Protein AF-A0AB37HJ10-F1 (afdb_monomer_lite)

Organism: NCBI:txid46224

Foldseek 3Di:
DQLVVLVVVLVVCVVPVLVVLVVVCVVPVDPVSVVVNVVVVVVSVVSNLVSQLVVLCVLLVVLVVCVVPVDPPDDPVVSVLSNVLSVLSNVLSVVCVVPVVSCVVSVVVSVVSVVVVVVVVVVVVVVVVVD

Structure (mmCIF, N/CA/C/O backbone):
data_AF-A0AB37HJ10-F1
#
_entry.id   AF-A0AB37HJ10-F1
#
loop_
_atom_site.group_PDB
_atom_site.id
_atom_site.type_symbol
_atom_site.label_atom_id
_atom_site.label_alt_id
_atom_site.label_comp_id
_atom_site.label_asym_id
_atom_site.label_entity_id
_atom_site.label_seq_id
_atom_site.pdbx_PDB_ins_code
_atom_site.Cartn_x
_atom_site.Cartn_y
_atom_site.Cartn_z
_atom_site.occupancy
_atom_site.B_iso_or_equiv
_atom_site.auth_seq_id
_atom_site.auth_comp_id
_atom_site.auth_asym_id
_atom_site.auth_atom_id
_atom_site.pdbx_PDB_model_num
ATOM 1 N N . MET A 1 1 ? 9.154 -8.053 3.386 1.00 60.06 1 MET A N 1
ATOM 2 C CA . MET A 1 1 ? 8.584 -8.929 4.434 1.00 60.06 1 MET A CA 1
ATOM 3 C C . MET A 1 1 ? 7.708 -8.151 5.409 1.00 60.06 1 MET A C 1
ATOM 5 O O . MET A 1 1 ? 6.547 -8.506 5.511 1.00 60.06 1 MET A O 1
ATOM 9 N N . VAL A 1 2 ? 8.186 -7.049 6.005 1.00 79.06 2 VAL A N 1
ATOM 10 C CA . VAL A 1 2 ? 7.418 -6.225 6.971 1.00 79.06 2 VAL A CA 1
ATOM 11 C C . VAL A 1 2 ? 6.006 -5.845 6.491 1.00 79.06 2 VAL A C 1
ATOM 13 O O . VAL A 1 2 ? 5.043 -6.116 7.195 1.00 79.06 2 VAL A O 1
ATOM 16 N N . SER A 1 3 ? 5.860 -5.299 5.276 1.00 83.56 3 SER A N 1
ATOM 17 C CA . SER A 1 3 ? 4.545 -4.915 4.721 1.00 83.56 3 SER A CA 1
ATOM 18 C C . SER A 1 3 ? 3.550 -6.088 4.655 1.00 83.56 3 SER A C 1
ATOM 20 O O . SER A 1 3 ? 2.414 -5.960 5.096 1.00 83.56 3 SER A O 1
ATOM 22 N N . ILE A 1 4 ? 3.992 -7.259 4.183 1.00 84.31 4 ILE A N 1
ATOM 23 C CA . ILE A 1 4 ? 3.150 -8.464 4.077 1.00 84.31 4 ILE A CA 1
ATOM 24 C C . ILE A 1 4 ? 2.743 -8.966 5.464 1.00 84.31 4 ILE A C 1
ATOM 26 O O . ILE A 1 4 ? 1.584 -9.305 5.674 1.00 84.31 4 ILE A O 1
ATOM 30 N N . SER A 1 5 ? 3.671 -8.981 6.424 1.00 86.12 5 SER A N 1
ATOM 31 C CA . SER A 1 5 ? 3.367 -9.374 7.802 1.00 86.12 5 SER A CA 1
ATOM 32 C C . SER A 1 5 ? 2.308 -8.467 8.434 1.00 86.12 5 SER A C 1
ATOM 34 O O . SER A 1 5 ? 1.408 -8.970 9.098 1.00 86.12 5 SER A O 1
ATOM 36 N N . ILE A 1 6 ? 2.367 -7.154 8.182 1.00 87.31 6 ILE A N 1
ATOM 37 C CA . ILE A 1 6 ? 1.351 -6.208 8.665 1.00 87.31 6 ILE A CA 1
ATOM 38 C C . ILE A 1 6 ? -0.006 -6.488 8.007 1.00 87.31 6 ILE A C 1
ATOM 40 O O . ILE A 1 6 ? -1.011 -6.547 8.705 1.00 87.31 6 ILE A O 1
ATOM 44 N N . TRP A 1 7 ? -0.043 -6.740 6.696 1.00 89.19 7 TRP A N 1
ATOM 45 C CA . TRP A 1 7 ? -1.284 -7.104 6.003 1.00 89.19 7 TRP A CA 1
ATOM 46 C C . TRP A 1 7 ? -1.915 -8.396 6.526 1.00 89.19 7 TRP A C 1
ATOM 48 O O . TRP A 1 7 ? -3.129 -8.452 6.682 1.00 89.19 7 TRP A O 1
ATOM 58 N N . ILE A 1 8 ? -1.111 -9.413 6.849 1.00 88.69 8 ILE A N 1
ATOM 59 C CA . ILE A 1 8 ? -1.607 -10.657 7.460 1.00 88.69 8 ILE A CA 1
ATOM 60 C C . ILE A 1 8 ? -2.248 -10.373 8.823 1.00 88.69 8 ILE A C 1
ATOM 62 O O . ILE A 1 8 ? -3.306 -10.924 9.124 1.00 88.69 8 ILE A O 1
ATOM 66 N N . ILE A 1 9 ? -1.636 -9.505 9.635 1.00 88.75 9 ILE A N 1
ATOM 67 C CA . ILE A 1 9 ? -2.180 -9.105 10.940 1.00 88.75 9 ILE A CA 1
ATOM 68 C C . ILE A 1 9 ? -3.506 -8.360 10.765 1.00 88.75 9 ILE A C 1
ATOM 70 O O . ILE A 1 9 ? -4.471 -8.696 11.445 1.00 88.75 9 ILE A O 1
ATOM 74 N N . ILE A 1 10 ? -3.569 -7.397 9.838 1.00 91.06 10 ILE A N 1
ATOM 75 C CA . ILE A 1 10 ? -4.788 -6.632 9.539 1.00 91.06 10 ILE A CA 1
ATOM 76 C C . ILE A 1 10 ? -5.907 -7.572 9.097 1.00 91.06 10 ILE A C 1
ATOM 78 O O . ILE A 1 10 ? -6.970 -7.559 9.704 1.00 91.06 10 ILE A O 1
ATOM 82 N N . LEU A 1 11 ? -5.652 -8.437 8.111 1.00 90.56 11 LEU A N 1
ATOM 83 C CA . LEU A 1 11 ? -6.647 -9.386 7.604 1.00 90.56 11 LEU A CA 1
ATOM 84 C C . LEU A 1 11 ? -7.119 -10.356 8.687 1.00 90.56 11 LEU A C 1
ATOM 86 O O . LEU A 1 11 ? -8.308 -10.641 8.785 1.00 90.56 11 LEU A O 1
ATOM 90 N N . SER A 1 12 ? -6.205 -10.848 9.525 1.00 89.94 12 SER A N 1
ATOM 91 C CA . SER A 1 12 ? -6.573 -11.727 10.638 1.00 89.94 12 SER A CA 1
ATOM 92 C C . SER A 1 12 ? -7.480 -10.996 11.627 1.00 89.94 12 SER A C 1
ATOM 94 O O . SER A 1 12 ? -8.523 -11.518 11.999 1.00 89.94 12 SER A O 1
ATOM 96 N N . ALA A 1 13 ? -7.131 -9.767 12.010 1.00 88.50 13 ALA A N 1
ATOM 97 C CA . ALA A 1 13 ? -7.928 -8.969 12.934 1.00 88.50 13 ALA A CA 1
ATOM 98 C C . ALA A 1 13 ? -9.273 -8.505 12.333 1.00 88.50 13 ALA A C 1
ATOM 100 O O . ALA A 1 13 ? -10.264 -8.473 13.063 1.00 88.50 13 ALA A O 1
ATOM 101 N N . GLU A 1 14 ? -9.351 -8.223 11.029 1.00 88.69 14 GLU A N 1
ATOM 102 C CA . GLU A 1 14 ? -10.615 -7.956 10.326 1.00 88.69 14 GLU A CA 1
ATOM 103 C C . GLU A 1 14 ? -11.521 -9.187 10.254 1.00 88.69 14 GLU A C 1
ATOM 105 O O . GLU A 1 14 ? -12.734 -9.047 10.370 1.00 88.69 14 GLU A O 1
ATOM 110 N N . LEU A 1 15 ? -10.959 -10.389 10.095 1.00 89.56 15 LEU A N 1
ATOM 111 C CA . LEU A 1 15 ? -11.738 -11.628 10.008 1.00 89.56 15 LEU A CA 1
ATOM 112 C C . LEU A 1 15 ? -12.153 -12.184 11.373 1.00 89.56 15 LEU A C 1
ATOM 114 O O . LEU A 1 15 ? -13.133 -12.922 11.445 1.00 89.56 15 LEU A O 1
ATOM 118 N N . THR A 1 16 ? -11.423 -11.865 12.446 1.00 91.00 16 THR A N 1
ATOM 119 C CA . THR A 1 16 ? -11.713 -12.405 13.782 1.00 91.00 16 THR A CA 1
ATOM 120 C C . THR A 1 16 ? -12.200 -11.342 14.759 1.00 91.00 16 THR A C 1
ATOM 122 O O . THR A 1 16 ? -13.288 -11.465 15.304 1.00 91.00 16 THR A O 1
ATOM 125 N N . ILE A 1 17 ? -11.418 -10.291 15.009 1.00 85.31 17 ILE A N 1
ATOM 126 C CA . ILE A 1 17 ? -11.651 -9.370 16.133 1.00 85.31 17 ILE A CA 1
ATOM 127 C C . ILE A 1 17 ? -12.811 -8.416 15.831 1.00 85.31 17 ILE A C 1
ATOM 129 O O . ILE A 1 17 ? -13.712 -8.261 16.654 1.00 85.31 17 ILE A O 1
ATOM 133 N N . LEU A 1 18 ? -12.807 -7.791 14.652 1.00 86.50 18 LEU A N 1
ATOM 134 C CA . LEU A 1 18 ? -13.847 -6.840 14.254 1.00 86.50 18 LEU A CA 1
ATOM 135 C C . LEU A 1 18 ? -15.270 -7.415 14.207 1.00 86.50 18 LEU A C 1
ATOM 137 O O . LEU A 1 18 ? -16.161 -6.735 14.721 1.00 86.50 18 LEU A O 1
ATOM 141 N N . PRO A 1 19 ? -15.525 -8.607 13.634 1.00 86.62 19 PRO A N 1
ATOM 142 C CA . PRO A 1 19 ? -16.873 -9.164 13.597 1.00 86.62 19 PRO A CA 1
ATOM 143 C C . PRO A 1 19 ? -17.359 -9.576 14.986 1.00 86.62 19 PRO A C 1
ATOM 145 O O . PRO A 1 19 ? -18.496 -9.271 15.320 1.00 86.62 19 PRO A O 1
ATOM 148 N N . ILE A 1 20 ? -16.499 -10.172 15.822 1.00 87.06 20 ILE A N 1
ATOM 149 C CA . ILE A 1 20 ? -16.872 -10.583 17.186 1.00 87.06 20 ILE A CA 1
ATOM 150 C C . ILE A 1 20 ? -17.273 -9.366 18.026 1.00 87.06 20 ILE A C 1
ATOM 152 O O . ILE A 1 20 ? -18.320 -9.362 18.665 1.00 87.06 20 ILE A O 1
ATOM 156 N N . ILE A 1 21 ? -16.460 -8.305 18.007 1.00 84.56 21 ILE A N 1
ATOM 157 C CA . ILE A 1 21 ? -16.775 -7.080 18.753 1.00 84.56 21 ILE A CA 1
ATOM 158 C C . ILE A 1 21 ? -17.991 -6.375 18.131 1.00 84.56 21 ILE A C 1
ATOM 160 O O . ILE A 1 21 ? -18.823 -5.842 18.858 1.00 84.56 21 ILE A O 1
ATOM 164 N N . GLY A 1 22 ? -18.114 -6.372 16.801 1.00 83.31 22 GLY A N 1
ATOM 165 C CA . GLY A 1 22 ? -19.228 -5.737 16.094 1.00 83.31 22 GLY A CA 1
ATOM 166 C C . GLY A 1 22 ? -20.579 -6.395 16.380 1.00 83.31 22 GLY A C 1
ATOM 167 O O . GLY A 1 22 ? -21.564 -5.693 16.593 1.00 83.31 22 GLY A O 1
ATOM 168 N N . GLU A 1 23 ? -20.630 -7.725 16.436 1.00 85.12 23 GLU A N 1
ATOM 169 C CA . GLU A 1 23 ? -21.843 -8.468 16.787 1.00 85.12 23 GLU A CA 1
ATOM 170 C C . GLU A 1 23 ? -22.288 -8.158 18.223 1.00 85.12 23 GLU A C 1
ATOM 172 O O . GLU A 1 23 ? -23.458 -7.859 18.462 1.00 85.12 23 GLU A O 1
ATOM 177 N N . GLU A 1 24 ? -21.339 -8.103 19.157 1.00 82.56 24 GLU A N 1
ATOM 178 C CA . GLU A 1 24 ? -21.598 -7.763 20.558 1.00 82.56 24 GLU A CA 1
ATOM 179 C C . GLU A 1 24 ? -22.080 -6.309 20.731 1.00 82.56 24 GLU A C 1
ATOM 181 O O . GLU A 1 24 ? -22.964 -6.023 21.538 1.00 82.56 24 GLU A O 1
ATOM 186 N N . VAL A 1 25 ? -21.536 -5.378 19.939 1.00 83.62 25 VAL A N 1
ATOM 187 C CA . VAL A 1 25 ? -21.977 -3.974 19.895 1.00 83.62 25 VAL A CA 1
ATOM 188 C C . VAL A 1 25 ? -23.435 -3.865 19.450 1.00 83.62 25 VAL A C 1
ATOM 190 O O . VAL A 1 25 ? -24.192 -3.115 20.061 1.00 83.62 25 VAL A O 1
ATOM 193 N N . ILE A 1 26 ? -23.831 -4.612 18.413 1.00 82.19 26 ILE A N 1
ATOM 194 C CA . ILE A 1 26 ? -25.202 -4.597 17.878 1.00 82.19 26 ILE A CA 1
ATOM 195 C C . ILE A 1 26 ? -26.188 -5.209 18.879 1.00 82.19 26 ILE A C 1
ATOM 197 O O . ILE A 1 26 ? -27.310 -4.727 19.005 1.00 82.19 26 ILE A O 1
ATOM 201 N N . GLN A 1 27 ? -25.786 -6.269 19.586 1.00 80.88 27 GLN A N 1
ATOM 202 C CA . GLN A 1 27 ? -26.672 -6.977 20.512 1.00 80.88 27 GLN A CA 1
ATOM 203 C C . GLN A 1 27 ? -26.850 -6.263 21.860 1.00 80.88 27 GLN A C 1
ATOM 205 O O . GLN A 1 27 ? -27.936 -6.332 22.432 1.00 80.88 27 GLN A O 1
ATOM 210 N N . ASN A 1 28 ? -25.816 -5.585 22.372 1.00 76.31 28 ASN A N 1
ATOM 211 C CA . ASN A 1 28 ? -25.809 -5.038 23.736 1.00 76.31 28 ASN A CA 1
ATOM 212 C C . ASN A 1 28 ? -25.815 -3.497 23.828 1.00 76.31 28 ASN A C 1
ATOM 214 O O . ASN A 1 28 ? -25.749 -2.970 24.939 1.00 76.31 28 ASN A O 1
ATOM 218 N N . ASP A 1 29 ? -25.882 -2.772 22.701 1.00 67.56 29 ASP A N 1
ATOM 219 C CA . ASP A 1 29 ? -25.982 -1.295 22.607 1.00 67.56 29 ASP A CA 1
ATOM 220 C C . ASP A 1 29 ? -25.008 -0.541 23.551 1.00 67.56 29 ASP A C 1
ATOM 222 O O . ASP A 1 29 ? -25.274 0.518 24.130 1.00 67.56 29 ASP A O 1
ATOM 226 N N . GLY A 1 30 ? -23.834 -1.145 23.763 1.00 71.12 30 GLY A N 1
ATOM 227 C CA . GLY A 1 30 ? -22.864 -0.726 24.763 1.00 71.12 30 GLY A CA 1
ATOM 228 C C . GLY A 1 30 ? -21.944 0.374 24.240 1.00 71.12 30 GLY A C 1
ATOM 229 O O . GLY A 1 30 ? -21.022 0.104 23.469 1.00 71.12 30 GLY A O 1
ATOM 230 N N . SER A 1 31 ? -22.112 1.608 24.731 1.00 76.00 31 SER A N 1
ATOM 231 C CA . SER A 1 31 ? -21.306 2.771 24.301 1.00 76.00 31 SER A CA 1
ATOM 232 C C . SER A 1 31 ? -19.784 2.589 24.446 1.00 76.00 31 SER A C 1
ATOM 234 O O . SER A 1 31 ? -19.013 3.150 23.666 1.00 76.00 31 SER A O 1
ATOM 236 N N . THR A 1 32 ? -19.325 1.795 25.418 1.00 80.81 32 THR A N 1
ATOM 237 C CA . THR A 1 32 ? -17.897 1.497 25.620 1.00 80.81 32 THR A CA 1
ATOM 238 C C . THR A 1 32 ? -17.368 0.496 24.593 1.00 80.81 32 THR A C 1
ATOM 240 O O . THR A 1 32 ? -16.274 0.689 24.068 1.00 80.81 32 THR A O 1
ATOM 243 N N . LEU A 1 33 ? -18.145 -0.544 24.270 1.00 82.50 33 LEU A N 1
ATOM 244 C CA . LEU A 1 33 ? -17.775 -1.555 23.274 1.00 82.50 33 LEU A CA 1
ATOM 245 C C . LEU A 1 33 ? -17.679 -0.941 21.873 1.00 82.50 33 LEU A C 1
ATOM 247 O O . LEU A 1 33 ? -16.735 -1.234 21.143 1.00 82.50 33 LEU A O 1
ATOM 251 N N . PHE A 1 34 ? -18.582 -0.012 21.544 1.00 85.25 34 PHE A N 1
ATOM 252 C CA . PHE A 1 34 ? -18.530 0.734 20.286 1.00 85.25 34 PHE A CA 1
ATOM 253 C C . PHE A 1 34 ? -17.224 1.533 20.143 1.00 85.25 34 PHE A C 1
ATOM 255 O O . PHE A 1 34 ? -16.560 1.464 19.112 1.00 85.25 34 PHE A O 1
ATOM 262 N N . LYS A 1 35 ? -16.791 2.228 21.204 1.00 86.75 35 LYS A N 1
ATOM 263 C CA . LYS A 1 35 ? -15.520 2.977 21.198 1.00 86.75 35 LYS A CA 1
ATOM 264 C C . LYS A 1 35 ? -14.303 2.071 21.031 1.00 86.75 35 LYS A C 1
ATOM 266 O O . LYS A 1 35 ? -13.341 2.456 20.367 1.00 86.75 35 LYS A O 1
ATOM 271 N N . VAL A 1 36 ? -14.320 0.880 21.636 1.00 87.25 36 VAL A N 1
ATOM 272 C CA . VAL A 1 36 ? -13.245 -0.112 21.461 1.00 87.25 36 VAL A CA 1
ATOM 273 C C . VAL A 1 36 ? -13.209 -0.596 20.015 1.00 87.25 36 VAL A C 1
ATOM 275 O O . VAL A 1 36 ? -12.135 -0.617 19.418 1.00 87.25 36 VAL A O 1
ATOM 278 N N . TRP A 1 37 ? -14.368 -0.912 19.436 1.00 87.88 37 TRP A N 1
ATOM 279 C CA . TRP A 1 37 ? -14.487 -1.305 18.034 1.00 87.88 37 TRP A CA 1
ATOM 280 C C . TRP A 1 37 ? -13.929 -0.231 17.088 1.00 87.88 37 TRP A C 1
ATOM 282 O O . TRP A 1 37 ? -13.044 -0.515 16.281 1.00 87.88 37 TRP A O 1
ATOM 292 N N . GLU A 1 38 ? -1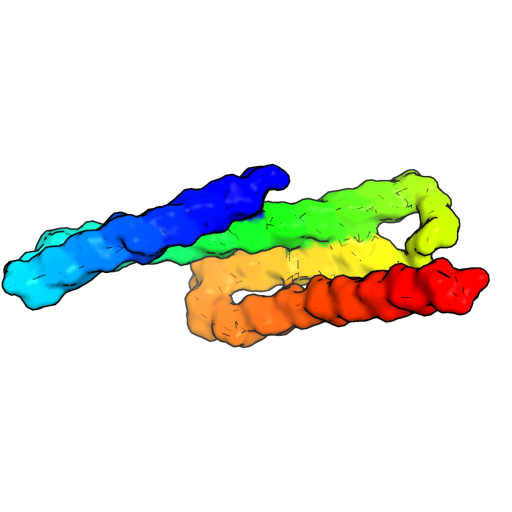4.362 1.020 17.256 1.00 87.38 38 GLU A N 1
ATOM 293 C CA . GLU A 1 38 ? -13.906 2.166 16.459 1.00 87.38 38 GLU A CA 1
ATOM 294 C C . GLU A 1 38 ? -12.393 2.409 16.604 1.00 87.38 38 GLU A C 1
ATOM 296 O O . GLU A 1 38 ? -11.699 2.691 15.621 1.00 87.38 38 GLU A O 1
ATOM 301 N N . SER A 1 39 ? -11.853 2.247 17.817 1.00 87.88 39 SER A N 1
ATOM 302 C CA . SER A 1 39 ? -10.417 2.398 18.085 1.00 87.88 39 SER A CA 1
ATOM 303 C C . SER A 1 39 ? -9.592 1.312 17.397 1.00 87.88 39 SER A C 1
ATOM 305 O O . SER A 1 39 ? -8.575 1.615 16.772 1.00 87.88 39 SER A O 1
ATOM 307 N N . VAL A 1 40 ? -10.032 0.051 17.483 1.00 88.69 40 VAL A N 1
ATOM 308 C CA . VAL A 1 40 ? -9.374 -1.085 16.819 1.00 88.69 40 VAL A CA 1
ATOM 309 C C . VAL A 1 40 ? -9.405 -0.892 15.306 1.00 88.69 40 VAL A C 1
ATOM 311 O O . VAL A 1 40 ? -8.367 -1.017 14.659 1.00 88.69 40 VAL A O 1
ATOM 314 N N . PHE A 1 41 ? -10.553 -0.505 14.748 1.00 88.19 41 PHE A N 1
ATOM 315 C CA . PHE A 1 41 ? -10.693 -0.228 13.320 1.00 88.19 41 PHE A CA 1
ATOM 316 C C . PHE A 1 41 ? -9.764 0.900 12.849 1.00 88.19 41 PHE A C 1
ATOM 318 O O . PHE A 1 41 ? -9.024 0.742 11.877 1.00 88.19 41 PHE A O 1
ATOM 325 N N . SER A 1 42 ? -9.730 2.018 13.577 1.00 87.81 42 SER A N 1
ATOM 326 C CA . SER A 1 42 ? -8.867 3.161 13.254 1.00 87.81 42 SER A CA 1
ATOM 327 C C . SER A 1 42 ? -7.378 2.806 13.334 1.00 87.81 42 SER A C 1
ATOM 329 O O . SER A 1 42 ? -6.587 3.228 12.487 1.00 87.81 42 SER A O 1
ATOM 331 N N . PHE A 1 43 ? -6.985 1.993 14.319 1.00 89.19 43 PHE A N 1
ATOM 332 C CA . PHE A 1 43 ? -5.617 1.492 14.440 1.00 89.19 43 PHE A CA 1
ATOM 333 C C . PHE A 1 43 ? -5.241 0.566 13.277 1.00 89.19 43 PHE A C 1
ATOM 335 O O . PHE A 1 43 ? -4.156 0.708 12.711 1.00 89.19 43 PHE A O 1
ATOM 342 N N . LEU A 1 44 ? -6.138 -0.343 12.883 1.00 88.12 44 LEU A N 1
ATOM 343 C CA . LEU A 1 44 ? -5.933 -1.221 11.730 1.00 88.12 44 LEU A CA 1
ATOM 344 C C . LEU A 1 44 ? -5.794 -0.432 10.424 1.00 88.12 44 LEU A C 1
ATOM 346 O O . LEU A 1 44 ? -4.893 -0.720 9.637 1.00 88.12 44 LEU A O 1
ATOM 350 N N . LEU A 1 45 ? -6.622 0.596 10.218 1.00 86.81 45 LEU A N 1
ATOM 351 C CA . LEU A 1 45 ? -6.503 1.498 9.070 1.00 86.81 45 LEU A CA 1
ATOM 352 C C . LEU A 1 45 ? -5.134 2.185 9.033 1.00 86.81 45 LEU A C 1
ATOM 354 O O . LEU A 1 45 ? -4.474 2.200 7.992 1.00 86.81 45 LEU A O 1
ATOM 358 N N . LEU A 1 46 ? -4.669 2.709 10.171 1.00 87.75 46 LEU A N 1
ATOM 359 C CA . LEU A 1 46 ? -3.346 3.324 10.277 1.00 87.75 46 LEU A CA 1
ATOM 360 C C . LEU A 1 46 ? -2.219 2.321 9.987 1.00 87.75 46 LEU A C 1
ATOM 362 O O . LEU A 1 46 ? -1.283 2.637 9.248 1.00 87.75 46 LEU A O 1
ATOM 366 N N . ALA A 1 47 ? -2.321 1.102 10.524 1.00 88.06 47 ALA A N 1
ATOM 367 C CA . ALA A 1 47 ? -1.387 0.020 10.231 1.00 88.06 47 ALA A CA 1
ATOM 368 C C . ALA A 1 47 ? -1.374 -0.319 8.730 1.00 88.06 47 ALA A C 1
ATOM 370 O O . ALA A 1 47 ? -0.305 -0.546 8.161 1.00 88.06 47 ALA A O 1
ATOM 371 N N . GLY A 1 48 ? -2.536 -0.280 8.071 1.00 86.50 48 GLY A N 1
ATOM 372 C CA . GLY A 1 48 ? -2.675 -0.452 6.626 1.00 86.50 48 GLY A CA 1
ATOM 373 C C . GLY A 1 48 ? -1.917 0.618 5.848 1.00 86.50 48 GLY A C 1
ATOM 374 O O . GLY A 1 48 ? -1.071 0.289 5.016 1.00 86.50 48 GLY A O 1
ATOM 375 N N . TYR A 1 49 ? -2.122 1.898 6.169 1.00 86.06 49 TYR A N 1
ATOM 376 C CA . TYR A 1 49 ? -1.368 2.994 5.548 1.00 86.06 49 TYR A CA 1
ATOM 377 C C . TYR A 1 49 ? 0.143 2.833 5.725 1.00 86.06 49 TYR A C 1
ATOM 379 O O . TYR A 1 49 ? 0.906 3.012 4.772 1.00 86.06 49 TYR A O 1
ATOM 387 N N . PHE A 1 50 ? 0.584 2.422 6.913 1.00 86.75 50 PHE A N 1
ATOM 388 C CA . PHE A 1 50 ? 1.992 2.149 7.172 1.00 86.75 50 PHE A CA 1
ATOM 389 C C . PHE A 1 50 ? 2.524 0.979 6.327 1.00 86.75 50 PHE A C 1
ATOM 391 O O . PHE A 1 50 ? 3.594 1.086 5.723 1.00 86.75 50 PHE A O 1
ATOM 398 N N . ALA A 1 51 ? 1.762 -0.111 6.199 1.00 87.19 51 ALA A N 1
ATOM 399 C CA . ALA A 1 51 ? 2.127 -1.247 5.354 1.00 87.19 51 ALA A CA 1
ATOM 400 C C . ALA A 1 51 ? 2.301 -0.844 3.883 1.00 87.19 51 ALA A C 1
ATOM 402 O O . ALA A 1 51 ? 3.254 -1.288 3.231 1.00 87.19 51 ALA A O 1
ATOM 403 N N . VAL A 1 52 ? 1.414 0.010 3.362 1.00 85.31 52 VAL A N 1
ATOM 404 C CA . VAL A 1 52 ? 1.503 0.538 1.994 1.00 85.31 52 VAL A CA 1
ATOM 405 C C . VAL A 1 52 ? 2.719 1.464 1.856 1.00 85.31 52 VAL A C 1
ATOM 407 O O . VAL A 1 52 ? 3.462 1.343 0.881 1.00 85.31 52 VAL A O 1
ATOM 410 N N . ALA A 1 53 ? 3.003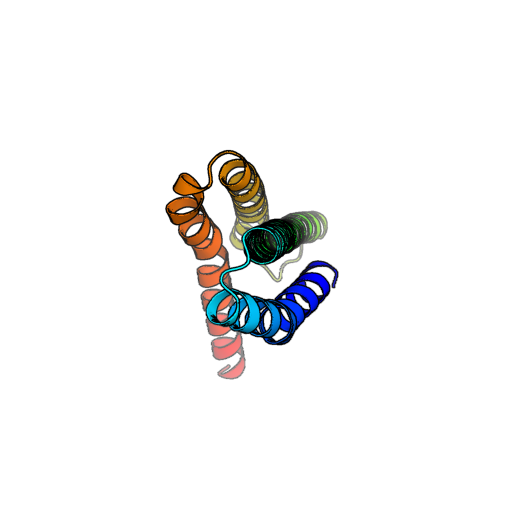 2.317 2.847 1.00 86.94 53 ALA A N 1
ATOM 411 C CA . ALA A 1 53 ? 4.186 3.182 2.842 1.00 86.94 53 ALA A CA 1
ATOM 412 C C . ALA A 1 53 ? 5.488 2.369 2.804 1.00 86.94 53 ALA A C 1
ATOM 414 O O . ALA A 1 53 ? 6.383 2.672 2.015 1.00 86.94 53 ALA A O 1
ATOM 415 N N . CYS A 1 54 ? 5.579 1.285 3.583 1.00 86.62 54 CYS A N 1
ATOM 416 C CA . CYS A 1 54 ? 6.702 0.349 3.512 1.00 86.62 54 CYS A CA 1
ATOM 417 C C . CYS A 1 54 ? 6.834 -0.303 2.127 1.00 86.62 54 CYS A C 1
ATOM 419 O O . CYS A 1 54 ? 7.952 -0.535 1.665 1.00 86.62 54 CYS A O 1
ATOM 421 N N . GLY A 1 55 ? 5.714 -0.599 1.460 1.00 85.56 55 GLY A N 1
ATOM 422 C CA . GLY A 1 55 ? 5.709 -1.098 0.084 1.00 85.56 55 GLY A CA 1
ATOM 423 C C . GLY A 1 55 ? 6.349 -0.100 -0.882 1.00 85.56 55 GLY A C 1
ATOM 424 O O . GLY A 1 55 ? 7.274 -0.451 -1.615 1.00 85.56 55 GLY A O 1
ATOM 425 N N . TRP A 1 56 ? 5.930 1.163 -0.819 1.00 86.75 56 TRP A N 1
ATOM 426 C CA . TRP A 1 56 ? 6.478 2.239 -1.649 1.00 86.75 56 TRP A CA 1
ATOM 427 C C . TRP A 1 56 ? 7.935 2.564 -1.371 1.00 86.75 56 TRP A C 1
ATOM 429 O O . TRP A 1 56 ? 8.707 2.785 -2.303 1.00 86.75 56 TRP A O 1
ATOM 439 N N . LEU A 1 57 ? 8.334 2.525 -0.102 1.00 86.81 57 LEU A N 1
ATOM 440 C CA . LEU A 1 57 ? 9.734 2.621 0.284 1.00 86.81 57 LEU A CA 1
ATOM 441 C C . LEU A 1 57 ? 10.553 1.491 -0.359 1.00 86.81 57 LEU A C 1
ATOM 443 O O . LEU A 1 57 ? 11.637 1.734 -0.882 1.00 86.81 57 LEU A O 1
ATOM 447 N N . GLY A 1 58 ? 10.015 0.268 -0.388 1.00 84.44 58 GLY A N 1
ATOM 448 C CA . GLY A 1 58 ? 10.623 -0.861 -1.091 1.00 84.44 58 GLY A CA 1
ATOM 449 C C . GLY A 1 58 ? 10.801 -0.604 -2.590 1.00 84.44 58 GLY A C 1
ATOM 450 O O . GLY A 1 58 ? 11.878 -0.856 -3.125 1.00 84.44 58 GLY A O 1
ATOM 451 N N . VAL A 1 59 ? 9.787 -0.044 -3.257 1.00 83.62 59 VAL A N 1
ATOM 452 C CA . VAL A 1 59 ? 9.848 0.339 -4.682 1.00 83.62 59 VAL A CA 1
ATOM 453 C C . VAL A 1 59 ? 10.909 1.416 -4.930 1.00 83.62 59 VAL A C 1
ATOM 455 O O . VAL A 1 59 ? 11.704 1.302 -5.865 1.00 83.62 59 VAL A O 1
ATOM 458 N N . PHE A 1 60 ? 10.967 2.436 -4.073 1.00 85.56 60 PHE A N 1
ATOM 459 C CA . PHE A 1 60 ? 11.973 3.492 -4.152 1.00 85.56 60 PHE A CA 1
ATOM 460 C C . PHE A 1 60 ? 13.396 2.932 -4.008 1.00 85.56 60 PHE A C 1
ATOM 462 O O . PHE A 1 60 ? 14.262 3.212 -4.839 1.00 85.56 60 PHE A O 1
ATOM 469 N N . LEU A 1 61 ? 13.627 2.092 -2.994 1.00 84.94 61 LEU A N 1
ATOM 470 C CA . LEU A 1 61 ? 14.918 1.439 -2.763 1.00 84.94 61 LEU A CA 1
ATOM 471 C C . LEU A 1 61 ? 15.295 0.490 -3.908 1.00 84.94 61 LEU A C 1
ATOM 473 O O . LEU A 1 61 ? 16.466 0.414 -4.278 1.00 84.94 61 LEU A O 1
ATOM 477 N N . TYR A 1 62 ? 14.316 -0.192 -4.504 1.00 83.31 62 TYR A N 1
ATOM 478 C CA . TYR A 1 62 ? 14.519 -1.046 -5.673 1.00 83.31 62 TYR A CA 1
ATOM 479 C C . TYR A 1 62 ? 14.999 -0.243 -6.893 1.00 83.31 62 TYR A C 1
ATOM 481 O O . TYR A 1 62 ? 16.002 -0.610 -7.509 1.00 83.31 62 TYR A O 1
ATOM 489 N N . GLY A 1 63 ? 14.355 0.890 -7.199 1.00 78.88 63 GLY A N 1
ATOM 490 C CA . GLY A 1 63 ? 14.814 1.804 -8.253 1.00 78.88 63 GLY A CA 1
ATOM 491 C C . GLY A 1 63 ? 16.198 2.396 -7.957 1.00 78.88 63 GLY A C 1
ATOM 492 O O . GLY A 1 63 ? 17.085 2.436 -8.811 1.00 78.88 63 GLY A O 1
ATOM 493 N N . TRP A 1 64 ? 16.450 2.789 -6.708 1.00 81.69 64 TRP A N 1
ATOM 494 C CA . TRP A 1 64 ? 17.772 3.271 -6.305 1.00 81.69 64 TRP A CA 1
ATOM 495 C C . TRP A 1 64 ? 18.865 2.211 -6.520 1.00 81.69 64 TRP A C 1
ATOM 497 O O . TRP A 1 64 ? 19.912 2.497 -7.107 1.00 81.69 64 TRP A O 1
ATOM 507 N N . GLY A 1 65 ? 18.607 0.969 -6.102 1.00 80.56 65 GLY A N 1
ATOM 508 C CA . GLY A 1 65 ? 19.528 -0.156 -6.260 1.00 80.56 65 GLY A CA 1
ATOM 509 C C . GLY A 1 65 ? 19.828 -0.471 -7.726 1.00 80.56 65 GLY A C 1
ATOM 510 O O . GLY A 1 65 ? 20.992 -0.560 -8.112 1.00 80.56 65 GLY A O 1
ATOM 511 N N . MET A 1 66 ? 18.802 -0.546 -8.578 1.00 75.31 66 MET A N 1
ATOM 512 C CA . MET A 1 66 ? 18.991 -0.772 -10.018 1.00 75.31 66 MET A CA 1
ATOM 513 C C . MET A 1 66 ? 19.787 0.351 -10.689 1.00 75.31 66 MET A C 1
ATOM 515 O O . MET A 1 66 ? 20.581 0.094 -11.595 1.00 75.31 66 MET A O 1
ATOM 519 N N . ARG A 1 67 ? 19.630 1.603 -10.234 1.00 72.25 67 ARG A N 1
ATOM 520 C CA . ARG A 1 67 ? 20.393 2.741 -10.775 1.00 72.25 67 ARG A CA 1
ATOM 521 C C . ARG A 1 67 ? 21.880 2.629 -10.452 1.00 72.25 67 ARG A C 1
ATOM 523 O O . ARG A 1 67 ? 22.703 2.981 -11.294 1.00 72.25 67 ARG A O 1
ATOM 530 N N . SER A 1 68 ? 22.216 2.099 -9.277 1.00 68.25 68 SER A N 1
ATOM 531 C CA . SER A 1 68 ? 23.604 1.901 -8.849 1.00 68.25 68 SER A CA 1
ATOM 532 C C . SER A 1 68 ? 24.325 0.787 -9.615 1.00 68.25 68 SER A C 1
ATOM 534 O O . SER A 1 68 ? 25.549 0.817 -9.691 1.00 68.25 68 SER A O 1
ATOM 536 N N . VAL A 1 69 ? 23.601 -0.190 -10.175 1.00 67.06 69 VAL A N 1
ATOM 537 C CA . VAL A 1 69 ? 24.210 -1.403 -10.756 1.00 67.06 69 VAL A CA 1
ATOM 538 C C . VAL A 1 69 ? 24.400 -1.311 -12.283 1.00 67.06 69 VAL A C 1
ATOM 540 O O . VAL A 1 69 ? 25.022 -2.193 -12.860 1.00 67.06 69 VAL A O 1
ATOM 543 N N . LYS A 1 70 ? 23.934 -0.243 -12.961 1.00 60.00 70 LYS A N 1
ATOM 544 C CA . LYS A 1 70 ? 23.981 -0.100 -14.442 1.00 60.00 70 LYS A CA 1
ATOM 545 C C . LYS A 1 70 ? 23.620 -1.413 -15.165 1.00 60.00 70 LYS A C 1
ATOM 547 O O . LYS A 1 70 ? 24.334 -1.880 -16.045 1.00 60.00 70 LYS A O 1
ATOM 552 N N . THR A 1 71 ? 22.526 -2.050 -14.761 1.00 55.91 71 THR A N 1
ATOM 553 C CA . THR A 1 71 ? 22.109 -3.328 -15.345 1.00 55.91 71 THR A CA 1
ATOM 554 C C . THR A 1 71 ? 21.536 -3.105 -16.747 1.00 55.91 71 THR A C 1
ATOM 556 O O . THR A 1 71 ? 20.525 -2.427 -16.900 1.00 55.91 71 THR A O 1
ATOM 559 N N . GLU A 1 72 ? 22.143 -3.711 -17.772 1.00 56.28 72 GLU A N 1
ATOM 560 C CA . GLU A 1 72 ? 21.697 -3.633 -19.180 1.00 56.28 72 GLU A CA 1
ATOM 561 C C . GLU A 1 72 ? 20.305 -4.252 -19.425 1.00 56.28 72 GLU A C 1
ATOM 563 O O . GLU A 1 72 ? 19.687 -4.032 -20.464 1.00 56.28 72 GLU A O 1
ATOM 568 N N . HIS A 1 73 ? 19.777 -5.011 -18.458 1.00 56.53 73 HIS A N 1
ATOM 569 C CA . HIS A 1 73 ? 18.513 -5.736 -18.595 1.00 56.53 73 HIS A CA 1
ATOM 570 C C . HIS A 1 73 ? 17.247 -4.882 -18.467 1.00 56.53 73 HIS A C 1
ATOM 572 O O . HIS A 1 73 ? 16.204 -5.273 -18.998 1.00 56.53 73 HIS A O 1
ATOM 578 N N . PHE A 1 74 ? 17.302 -3.731 -17.793 1.00 60.00 74 PHE A N 1
ATOM 579 C CA . PHE A 1 74 ? 16.140 -2.858 -17.628 1.00 60.00 74 PHE A CA 1
ATOM 580 C C . PHE A 1 74 ? 16.413 -1.473 -18.207 1.00 60.00 74 PHE A C 1
ATOM 582 O O . PHE A 1 74 ? 17.421 -0.839 -17.913 1.00 60.00 74 PHE A O 1
ATOM 589 N N . SER A 1 75 ? 15.481 -0.988 -19.034 1.00 67.88 75 SER A N 1
ATOM 590 C CA . SER A 1 75 ? 15.570 0.354 -19.613 1.00 67.88 75 SER A CA 1
ATOM 591 C C . SER A 1 75 ? 15.674 1.405 -18.506 1.00 67.88 75 SER A C 1
ATOM 593 O O . SER A 1 75 ? 14.921 1.361 -17.531 1.00 67.88 75 SER A O 1
ATOM 595 N N . SER A 1 76 ? 16.561 2.384 -18.696 1.00 66.25 76 SER A N 1
ATOM 596 C CA . SER A 1 76 ? 16.724 3.562 -17.829 1.00 66.25 76 SER A CA 1
ATOM 597 C C . SER A 1 76 ? 15.383 4.229 -17.476 1.00 66.25 76 SER A C 1
ATOM 599 O O . SER A 1 76 ? 15.177 4.677 -16.348 1.00 66.25 76 SER A O 1
ATOM 601 N N . LEU A 1 77 ? 14.421 4.197 -18.408 1.00 67.19 77 LEU A N 1
ATOM 602 C CA . LEU A 1 77 ? 13.064 4.709 -18.206 1.00 67.19 77 LEU A CA 1
ATOM 603 C C . LEU A 1 77 ? 12.289 3.949 -17.122 1.00 67.19 77 LEU A C 1
ATOM 605 O O . LEU A 1 77 ? 11.626 4.578 -16.304 1.00 67.19 77 LEU A O 1
ATOM 609 N N . PHE A 1 78 ? 12.391 2.618 -17.079 1.00 72.19 78 PHE A N 1
ATOM 610 C CA . PHE A 1 78 ? 11.716 1.799 -16.065 1.00 72.19 78 PHE A CA 1
ATOM 611 C C . PHE A 1 78 ? 12.286 2.068 -14.673 1.00 72.19 78 PHE A C 1
ATOM 613 O O . PHE A 1 78 ? 11.550 2.200 -13.702 1.00 72.19 78 PHE A O 1
ATOM 620 N N . ASN A 1 79 ? 13.604 2.224 -14.599 1.00 72.19 79 ASN A N 1
ATOM 621 C CA . ASN A 1 79 ? 14.301 2.458 -13.349 1.00 72.19 79 ASN A CA 1
ATOM 622 C C . ASN A 1 79 ? 14.019 3.852 -12.756 1.00 72.19 79 ASN A C 1
ATOM 624 O O . ASN A 1 79 ? 13.706 3.992 -11.575 1.00 72.19 79 ASN A O 1
ATOM 628 N N . ASN A 1 80 ? 14.045 4.894 -13.592 1.00 75.44 80 ASN A N 1
ATOM 629 C CA . ASN A 1 80 ? 13.635 6.229 -13.158 1.00 75.44 80 ASN A CA 1
ATOM 630 C C . ASN A 1 80 ? 12.154 6.250 -12.764 1.00 75.44 80 ASN A C 1
ATOM 632 O O . ASN A 1 80 ? 11.808 6.850 -11.750 1.00 75.44 80 ASN A O 1
ATOM 636 N N . SER A 1 81 ? 11.291 5.557 -13.514 1.00 78.12 81 SER A N 1
ATOM 637 C CA . SER A 1 81 ? 9.875 5.423 -13.166 1.00 78.12 81 SER A CA 1
ATOM 638 C C . SER A 1 81 ? 9.711 4.790 -11.775 1.00 78.12 81 SER A C 1
ATOM 640 O O . SER A 1 81 ? 9.032 5.388 -10.942 1.00 78.12 81 SER A O 1
ATOM 642 N N . ALA A 1 82 ? 10.413 3.681 -11.487 1.00 76.25 82 ALA A N 1
ATOM 643 C CA . ALA A 1 82 ? 10.470 3.025 -10.170 1.00 76.25 82 ALA A CA 1
ATOM 644 C C . ALA A 1 82 ? 10.780 4.006 -9.034 1.00 76.25 82 ALA A C 1
ATOM 646 O O . ALA A 1 82 ? 10.060 4.085 -8.040 1.00 76.25 82 ALA A O 1
ATOM 647 N N . LEU A 1 83 ? 11.825 4.807 -9.215 1.00 80.75 83 LEU A N 1
ATOM 648 C CA . LEU A 1 83 ? 12.295 5.746 -8.205 1.00 80.75 83 LEU A CA 1
ATOM 649 C C . LEU A 1 83 ? 11.299 6.899 -7.983 1.00 80.75 83 LEU A C 1
ATOM 651 O O . LEU A 1 83 ? 10.917 7.169 -6.844 1.00 80.75 83 LEU A O 1
ATOM 655 N N . TYR A 1 84 ? 10.834 7.553 -9.052 1.00 82.44 84 TYR A N 1
ATOM 656 C CA . TYR A 1 84 ? 9.907 8.684 -8.932 1.00 82.44 84 TYR A CA 1
ATOM 657 C C . TYR A 1 84 ? 8.540 8.260 -8.407 1.00 82.44 84 TYR A C 1
ATOM 659 O O . TYR A 1 84 ? 8.004 8.915 -7.516 1.00 82.44 84 TYR A O 1
ATOM 667 N N . SER A 1 85 ? 7.980 7.157 -8.907 1.00 83.38 85 SER A N 1
ATOM 668 C CA . SER A 1 85 ? 6.680 6.697 -8.424 1.00 83.38 85 SER A CA 1
ATOM 669 C C . SER A 1 85 ? 6.769 6.146 -6.998 1.00 83.38 85 SER A C 1
ATOM 671 O O . SER A 1 85 ? 5.827 6.343 -6.238 1.00 83.38 85 SER A O 1
ATOM 673 N N . GLY A 1 86 ? 7.903 5.549 -6.608 1.00 80.94 86 GLY A N 1
ATOM 674 C CA . GLY A 1 86 ? 8.205 5.198 -5.219 1.00 80.94 86 GLY A CA 1
ATOM 675 C C . GLY A 1 86 ? 8.093 6.393 -4.274 1.00 80.94 86 GLY A C 1
ATOM 676 O O . GLY A 1 86 ? 7.408 6.333 -3.253 1.00 80.94 86 GLY A O 1
ATOM 677 N N . LEU A 1 87 ? 8.716 7.510 -4.657 1.00 84.94 87 LEU A N 1
ATOM 678 C CA . LEU A 1 87 ? 8.689 8.747 -3.881 1.00 84.94 87 LEU A CA 1
ATOM 679 C C . LEU A 1 87 ? 7.285 9.371 -3.838 1.00 84.94 87 LEU A C 1
ATOM 681 O O . LEU A 1 87 ? 6.816 9.762 -2.771 1.00 84.94 87 LEU A O 1
ATOM 685 N N . ILE A 1 88 ? 6.601 9.431 -4.987 1.00 85.44 88 ILE A N 1
ATOM 686 C CA . ILE A 1 88 ? 5.238 9.972 -5.105 1.00 85.44 88 ILE A CA 1
ATOM 687 C C . ILE A 1 88 ? 4.256 9.149 -4.265 1.00 85.44 88 ILE A C 1
ATOM 689 O O . ILE A 1 88 ? 3.427 9.724 -3.565 1.00 85.44 88 ILE A O 1
ATOM 693 N N . GLY A 1 89 ? 4.366 7.819 -4.291 1.00 82.69 89 GLY A N 1
ATOM 694 C CA . GLY A 1 89 ? 3.533 6.926 -3.491 1.00 82.69 89 GLY A CA 1
ATOM 695 C C . GLY A 1 89 ? 3.736 7.117 -1.989 1.00 82.69 89 GLY A C 1
ATOM 696 O O . GLY A 1 89 ? 2.765 7.221 -1.242 1.00 82.69 89 GLY A O 1
ATOM 697 N N . LEU A 1 90 ? 4.989 7.256 -1.547 1.00 84.75 90 LEU A N 1
ATOM 698 C CA . LEU A 1 90 ? 5.309 7.509 -0.142 1.00 84.75 90 LEU A CA 1
ATOM 699 C C . LEU A 1 90 ? 4.772 8.871 0.328 1.00 84.75 90 LEU A C 1
ATOM 701 O O . LEU A 1 90 ? 4.122 8.950 1.370 1.00 84.75 90 LEU A O 1
ATOM 705 N N . ILE A 1 91 ? 4.984 9.929 -0.459 1.00 86.06 91 ILE A N 1
ATOM 706 C CA . ILE A 1 91 ? 4.462 11.273 -0.164 1.00 86.06 91 ILE A CA 1
ATOM 707 C C . ILE A 1 91 ? 2.928 11.269 -0.155 1.00 86.06 91 ILE A C 1
ATOM 709 O O . ILE A 1 91 ? 2.317 11.851 0.739 1.00 86.06 91 ILE A O 1
ATOM 713 N N . GLY A 1 92 ? 2.297 10.577 -1.105 1.00 83.62 92 GLY A N 1
ATOM 714 C CA . GLY A 1 92 ? 0.843 10.470 -1.188 1.00 83.62 92 GLY A CA 1
ATOM 715 C C . GLY A 1 92 ? 0.215 9.853 0.063 1.00 83.62 92 GLY A C 1
ATOM 716 O O . GLY A 1 92 ? -0.831 10.312 0.522 1.00 83.62 92 GLY A O 1
ATOM 717 N N . ILE A 1 93 ? 0.875 8.872 0.681 1.00 84.81 93 ILE A N 1
ATOM 718 C CA . ILE A 1 93 ? 0.386 8.259 1.924 1.00 84.81 93 ILE A CA 1
ATOM 719 C C . ILE A 1 93 ? 0.531 9.209 3.106 1.00 84.81 93 ILE A C 1
ATOM 721 O O . ILE A 1 93 ? -0.405 9.338 3.889 1.00 84.81 93 ILE A O 1
ATOM 725 N N . ILE A 1 94 ? 1.647 9.937 3.205 1.00 85.00 94 ILE A N 1
ATOM 726 C CA . ILE A 1 94 ? 1.823 10.965 4.243 1.00 85.00 94 ILE A CA 1
ATOM 727 C C . ILE A 1 94 ? 0.715 12.023 4.139 1.00 85.00 94 ILE A C 1
ATOM 729 O O . ILE A 1 94 ? 0.110 12.380 5.148 1.00 85.00 94 ILE A O 1
ATOM 733 N N . ILE A 1 95 ? 0.399 12.481 2.923 1.00 83.88 95 ILE A N 1
ATOM 734 C CA . ILE A 1 95 ? -0.693 13.437 2.677 1.00 83.88 95 ILE A CA 1
ATOM 735 C C . ILE A 1 95 ? -2.048 12.839 3.079 1.00 83.88 95 ILE A C 1
ATOM 737 O O . ILE A 1 95 ? -2.860 13.516 3.709 1.00 83.88 95 ILE A O 1
ATOM 741 N N . THR A 1 96 ? -2.278 11.565 2.765 1.00 82.75 96 THR A N 1
ATOM 742 C CA . THR A 1 96 ? -3.516 10.858 3.124 1.00 82.75 96 THR A CA 1
ATOM 743 C C . THR A 1 96 ? -3.699 10.757 4.642 1.00 82.75 96 THR A C 1
ATOM 745 O O . THR A 1 96 ? -4.810 10.932 5.133 1.00 82.75 96 THR A O 1
ATOM 748 N N . CYS A 1 97 ? -2.616 10.569 5.402 1.00 79.44 97 CYS A N 1
ATOM 749 C CA . CYS A 1 97 ? -2.663 10.572 6.867 1.00 79.44 97 CYS A CA 1
ATOM 750 C C . CYS A 1 97 ? -3.026 11.946 7.459 1.00 79.44 97 CYS A C 1
ATOM 752 O O . CYS A 1 97 ? -3.606 12.002 8.540 1.00 79.44 97 CYS A O 1
ATOM 754 N N . ILE A 1 98 ? -2.699 13.050 6.775 1.00 82.25 98 ILE A N 1
ATOM 755 C CA . ILE A 1 98 ? -3.055 14.413 7.211 1.00 82.25 98 ILE A CA 1
ATOM 756 C C . ILE A 1 98 ? -4.521 14.726 6.879 1.00 82.25 98 ILE A C 1
ATOM 758 O O . ILE A 1 98 ? -5.194 15.431 7.627 1.00 82.25 98 ILE A O 1
ATOM 762 N N . SER A 1 99 ? -5.028 14.206 5.759 1.00 79.50 99 SER A N 1
ATOM 763 C CA . SER A 1 99 ? -6.399 14.438 5.312 1.00 79.50 99 SER A CA 1
ATOM 764 C C . SER A 1 99 ? -6.999 13.177 4.690 1.00 79.50 99 SER A C 1
ATOM 766 O O . SER A 1 99 ? -6.837 12.902 3.499 1.00 79.50 99 SER A O 1
ATOM 768 N N . PHE A 1 100 ? -7.760 12.436 5.498 1.00 71.31 100 PHE A N 1
ATOM 769 C CA . PHE A 1 100 ? -8.488 11.234 5.071 1.00 71.31 100 PHE A CA 1
ATOM 770 C C . PHE A 1 100 ? -9.347 11.416 3.802 1.00 71.31 100 PHE A C 1
ATOM 772 O O . PHE A 1 100 ? -9.309 10.533 2.944 1.00 71.31 100 PHE A O 1
ATOM 779 N N . PRO A 1 101 ? -10.081 12.535 3.606 1.00 77.50 101 PRO A N 1
ATOM 780 C CA . PRO A 1 101 ? -10.889 12.743 2.400 1.00 77.50 101 PRO A CA 1
ATOM 781 C C . PRO A 1 101 ? -10.064 12.754 1.108 1.00 77.50 101 PRO A C 1
ATOM 783 O O . PRO A 1 101 ? -10.532 12.313 0.061 1.00 77.50 101 PRO A O 1
ATOM 786 N N . ILE A 1 102 ? -8.821 13.233 1.180 1.00 75.62 102 ILE A N 1
ATOM 787 C CA . ILE A 1 102 ? -7.911 13.314 0.033 1.00 75.62 102 ILE A CA 1
ATOM 788 C C . ILE A 1 102 ? -7.397 11.916 -0.353 1.00 75.62 102 ILE A C 1
ATOM 790 O O . ILE A 1 102 ? -7.102 11.661 -1.525 1.00 75.62 102 ILE A O 1
ATOM 794 N N . GLY A 1 103 ? -7.377 10.977 0.599 1.00 68.25 103 GLY A N 1
ATOM 795 C CA . GLY A 1 103 ? -6.995 9.582 0.380 1.00 68.25 103 GLY A CA 1
ATOM 796 C C . GLY A 1 103 ? -7.782 8.884 -0.726 1.00 68.25 103 GLY A C 1
ATOM 797 O O . GLY A 1 103 ? -7.194 8.143 -1.511 1.00 68.25 103 GLY A O 1
ATOM 798 N N . TYR A 1 104 ? -9.077 9.188 -0.869 1.00 73.00 104 TYR A N 1
ATOM 799 C CA . TYR A 1 104 ? -9.921 8.611 -1.923 1.00 73.00 104 TYR A CA 1
ATOM 800 C C . TYR A 1 104 ? -9.416 8.904 -3.339 1.00 73.00 104 TYR A C 1
ATOM 802 O O . TYR A 1 104 ? -9.655 8.117 -4.250 1.00 73.00 104 TYR A O 1
ATOM 810 N N . ILE A 1 105 ? -8.702 10.014 -3.531 1.00 76.56 105 ILE A N 1
ATOM 811 C CA . ILE A 1 105 ? -8.148 10.417 -4.829 1.00 76.56 105 ILE A CA 1
ATOM 812 C C . ILE A 1 105 ? -6.677 10.004 -4.932 1.00 76.56 105 ILE A C 1
ATOM 814 O O . ILE A 1 105 ? -6.223 9.529 -5.974 1.00 76.56 105 ILE A O 1
ATOM 818 N N . VAL A 1 106 ? -5.922 10.155 -3.843 1.00 76.56 106 VAL A N 1
ATOM 819 C CA . VAL A 1 106 ? -4.475 9.922 -3.833 1.00 76.56 106 VAL A CA 1
ATOM 820 C C . VAL A 1 106 ? -4.125 8.436 -3.899 1.00 76.56 106 VAL A C 1
ATOM 822 O O . VAL A 1 106 ? -3.168 8.075 -4.583 1.00 76.56 106 VAL A O 1
ATOM 825 N N . ILE A 1 107 ? -4.890 7.549 -3.258 1.00 73.38 107 ILE A N 1
ATOM 826 C CA . ILE A 1 107 ? -4.599 6.105 -3.261 1.00 73.38 107 ILE A CA 1
ATOM 827 C C . ILE A 1 107 ? -4.754 5.490 -4.668 1.00 73.38 107 ILE A C 1
ATOM 829 O O . ILE A 1 107 ? -3.820 4.81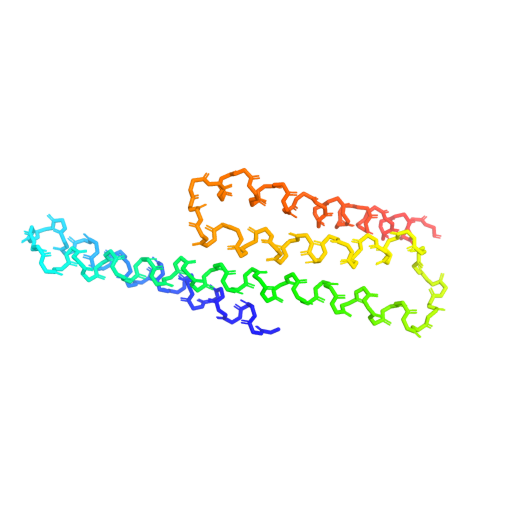8 -5.117 1.00 73.38 107 ILE A O 1
ATOM 833 N N . PRO A 1 108 ? -5.841 5.733 -5.432 1.00 74.88 108 PRO A N 1
ATOM 834 C CA . PRO A 1 108 ? -5.934 5.263 -6.818 1.00 74.88 108 PRO A CA 1
ATOM 835 C C . PRO A 1 108 ? -4.846 5.859 -7.717 1.00 74.88 108 PRO A C 1
ATOM 837 O O . PRO A 1 108 ? -4.240 5.160 -8.526 1.00 74.88 108 PRO A O 1
ATOM 840 N N . LEU A 1 109 ? -4.556 7.152 -7.545 1.00 76.88 109 LEU A N 1
ATOM 841 C CA . LEU A 1 109 ? -3.567 7.849 -8.363 1.00 76.88 109 LEU A CA 1
ATOM 842 C C . LEU A 1 109 ? -2.148 7.317 -8.127 1.00 76.88 109 LEU A C 1
ATOM 844 O O . LEU A 1 109 ? -1.375 7.147 -9.069 1.00 76.88 109 LEU A O 1
ATOM 848 N N . THR A 1 110 ? -1.812 7.021 -6.872 1.00 77.44 110 THR A N 1
ATOM 849 C CA . THR A 1 110 ? -0.513 6.449 -6.511 1.00 77.44 110 THR A CA 1
ATOM 850 C C . THR A 1 110 ? -0.414 4.976 -6.895 1.00 77.44 110 THR A C 1
ATOM 852 O O . THR A 1 110 ? 0.654 4.556 -7.315 1.00 77.44 110 THR A O 1
ATOM 855 N N . SER A 1 111 ? -1.494 4.192 -6.839 1.00 70.56 111 SER A N 1
ATOM 856 C CA . SER A 1 111 ? -1.494 2.759 -7.202 1.00 70.56 111 SER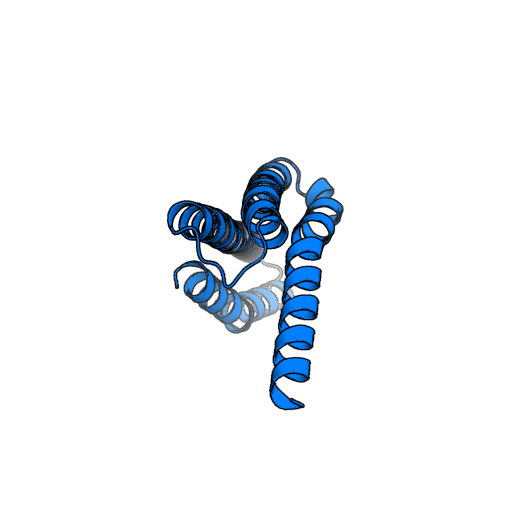 A CA 1
ATOM 857 C C . SER A 1 111 ? -1.544 2.461 -8.710 1.00 70.56 111 SER A C 1
ATOM 859 O O . SER A 1 111 ? -1.244 1.336 -9.118 1.00 70.56 111 SER A O 1
ATOM 861 N N . GLY A 1 112 ? -1.832 3.456 -9.554 1.00 76.62 112 GLY A N 1
ATOM 862 C CA . GLY A 1 112 ? -1.828 3.322 -11.016 1.00 76.62 112 GLY A CA 1
ATOM 863 C C . GLY A 1 112 ? -0.462 2.964 -11.639 1.00 76.62 112 GLY A C 1
ATOM 864 O O . GLY A 1 112 ? -0.383 1.994 -12.396 1.00 76.62 112 GLY A O 1
ATOM 865 N N . PRO A 1 113 ? 0.638 3.685 -11.339 1.00 75.06 113 PRO A N 1
ATOM 866 C CA . PRO A 1 113 ? 1.960 3.380 -11.895 1.00 75.06 113 PRO A CA 1
ATOM 867 C C . PRO A 1 113 ? 2.456 1.936 -11.646 1.00 75.06 113 PRO A C 1
ATOM 869 O O . PRO A 1 113 ? 2.891 1.303 -12.611 1.00 75.06 113 PRO A O 1
ATOM 872 N N . PRO A 1 114 ? 2.332 1.353 -10.434 1.00 72.81 114 PRO A N 1
ATOM 873 C CA . PRO A 1 114 ? 2.658 -0.050 -10.180 1.00 72.81 114 PRO A CA 1
ATOM 874 C C . PRO A 1 114 ? 1.866 -1.018 -11.055 1.00 72.81 114 PRO A C 1
ATOM 876 O O . PRO A 1 114 ? 2.429 -1.997 -11.540 1.00 72.81 114 PRO A O 1
ATOM 879 N N . PHE A 1 115 ? 0.580 -0.737 -11.285 1.00 74.44 115 PHE A N 1
ATOM 880 C CA . PHE A 1 115 ? -0.290 -1.566 -12.118 1.00 74.44 115 PHE A CA 1
ATOM 881 C C . PHE A 1 115 ? 0.143 -1.556 -13.590 1.00 74.44 115 PHE A C 1
ATOM 883 O O . PHE A 1 115 ? 0.191 -2.591 -14.254 1.00 74.44 115 PHE A O 1
ATOM 890 N N . ILE A 1 116 ? 0.534 -0.389 -14.103 1.00 79.69 116 ILE A N 1
ATOM 891 C CA . ILE A 1 116 ? 1.067 -0.267 -15.465 1.00 79.69 116 ILE A CA 1
ATOM 892 C C . ILE A 1 116 ? 2.392 -1.029 -15.585 1.00 79.69 116 ILE A C 1
ATOM 894 O O . ILE A 1 116 ? 2.621 -1.728 -16.574 1.00 79.69 116 ILE A O 1
ATOM 898 N N . TRP A 1 117 ? 3.269 -0.945 -14.582 1.00 74.31 117 TRP A N 1
ATOM 899 C CA . TRP A 1 117 ? 4.532 -1.682 -14.599 1.00 74.31 117 TRP A CA 1
ATOM 900 C C . TRP A 1 117 ? 4.348 -3.188 -14.565 1.00 74.31 117 TRP A C 1
ATOM 902 O O . TRP A 1 117 ? 5.016 -3.878 -15.333 1.00 74.31 117 TRP A O 1
ATOM 912 N N . THR A 1 118 ? 3.460 -3.705 -13.713 1.00 75.81 118 THR A N 1
ATOM 913 C CA . THR A 1 118 ? 3.200 -5.148 -13.642 1.00 75.81 118 THR A CA 1
ATOM 914 C C . THR A 1 118 ? 2.632 -5.663 -14.960 1.00 75.81 118 THR A C 1
ATOM 916 O O . THR A 1 118 ? 3.093 -6.693 -15.448 1.00 75.81 118 THR A O 1
ATOM 919 N N . MET A 1 119 ? 1.735 -4.908 -15.602 1.00 79.69 119 MET A N 1
ATOM 920 C CA . MET A 1 119 ? 1.201 -5.243 -16.924 1.00 79.69 119 MET A CA 1
ATOM 921 C C . MET A 1 119 ? 2.293 -5.250 -18.007 1.00 79.69 119 MET A C 1
ATOM 923 O O . MET A 1 119 ? 2.410 -6.214 -18.764 1.00 79.69 119 MET A O 1
ATOM 927 N N . LEU A 1 120 ? 3.140 -4.216 -18.069 1.00 78.94 120 LEU A N 1
ATOM 928 C CA . LEU A 1 120 ? 4.242 -4.141 -19.039 1.00 78.94 120 LEU A CA 1
ATOM 929 C C . LEU A 1 120 ? 5.266 -5.266 -18.846 1.00 78.94 120 LEU A C 1
ATOM 931 O O . L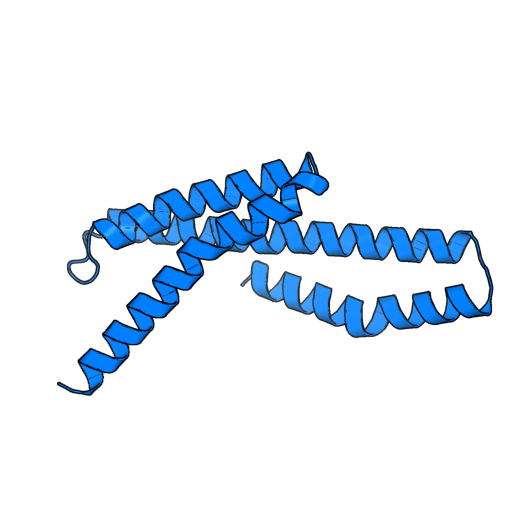EU A 1 120 ? 5.788 -5.813 -19.820 1.00 78.94 120 LEU A O 1
ATOM 935 N N . LEU A 1 121 ? 5.566 -5.606 -17.593 1.00 76.44 121 LEU A N 1
ATOM 936 C CA . LEU A 1 121 ? 6.514 -6.659 -17.255 1.00 76.44 121 LEU A CA 1
ATOM 937 C C . LEU A 1 121 ? 5.936 -8.040 -17.593 1.00 76.44 121 LEU A C 1
ATOM 939 O O . LEU A 1 121 ? 6.629 -8.840 -18.218 1.00 76.44 121 LEU A O 1
ATOM 943 N N . ALA A 1 122 ? 4.650 -8.273 -17.311 1.00 79.62 122 ALA A N 1
ATOM 944 C CA . ALA A 1 122 ? 3.939 -9.487 -17.709 1.00 79.62 122 ALA A CA 1
ATOM 945 C C . ALA A 1 122 ? 3.935 -9.685 -19.236 1.00 79.62 122 ALA A C 1
ATOM 947 O O . ALA A 1 122 ? 4.265 -10.768 -19.717 1.00 79.62 122 ALA A O 1
ATOM 948 N N . VAL A 1 123 ? 3.655 -8.631 -20.016 1.00 79.31 123 VAL A N 1
ATOM 949 C CA . VAL A 1 123 ? 3.695 -8.688 -21.491 1.00 79.31 123 VAL A CA 1
ATOM 950 C C . VAL A 1 123 ? 5.098 -9.020 -22.008 1.00 79.31 123 VAL A C 1
ATOM 952 O O . VAL A 1 123 ? 5.237 -9.809 -22.942 1.00 79.31 123 VAL A O 1
ATOM 955 N N . LYS A 1 124 ? 6.153 -8.454 -21.406 1.00 76.75 124 LYS A N 1
ATOM 956 C CA . LYS A 1 124 ? 7.539 -8.786 -21.775 1.00 76.75 124 LYS A CA 1
ATOM 957 C C . LYS A 1 124 ? 7.887 -10.242 -21.480 1.00 76.75 124 LYS A C 1
ATOM 959 O O . LYS A 1 124 ? 8.537 -10.874 -22.308 1.00 76.75 124 LYS A O 1
ATOM 964 N N . MET A 1 125 ? 7.465 -10.770 -20.331 1.00 75.56 125 MET A N 1
ATOM 965 C CA . MET A 1 125 ? 7.705 -12.172 -19.976 1.00 75.56 125 MET A CA 1
ATOM 966 C C . MET A 1 125 ? 6.976 -13.123 -20.930 1.00 75.56 125 MET A C 1
ATOM 968 O O . MET A 1 125 ? 7.585 -14.078 -21.400 1.00 75.56 125 MET A O 1
ATOM 972 N N . LEU A 1 126 ? 5.724 -12.813 -21.280 1.00 80.31 126 LEU A N 1
ATOM 973 C CA . LEU A 1 126 ? 4.944 -13.580 -22.255 1.00 80.31 126 LEU A CA 1
ATOM 974 C C . LEU A 1 126 ? 5.594 -13.586 -23.642 1.00 80.31 126 LEU A C 1
ATOM 976 O O . LEU A 1 126 ? 5.720 -14.644 -24.244 1.00 80.31 126 LEU A O 1
ATOM 980 N N . ARG A 1 127 ? 6.061 -12.434 -24.144 1.00 74.50 127 ARG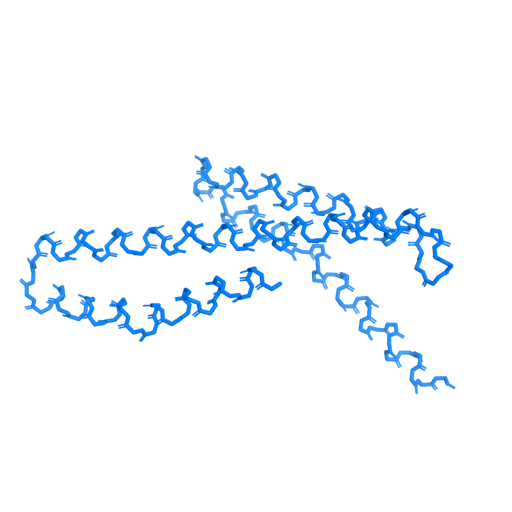 A N 1
ATOM 981 C CA . ARG A 1 127 ? 6.746 -12.374 -25.449 1.00 74.50 127 ARG A CA 1
ATOM 982 C C . ARG A 1 127 ? 8.045 -13.176 -25.469 1.00 74.50 127 ARG A C 1
ATOM 984 O O . ARG A 1 127 ? 8.302 -13.865 -26.443 1.00 74.50 127 ARG A O 1
ATOM 991 N N . LYS A 1 128 ? 8.819 -13.138 -24.382 1.00 62.59 128 LYS A N 1
ATOM 992 C CA . LYS A 1 128 ? 10.084 -13.877 -24.266 1.00 62.59 128 LYS A CA 1
ATOM 993 C C . LYS A 1 128 ? 9.902 -15.399 -24.143 1.00 62.59 128 LYS A C 1
ATOM 995 O O . LYS A 1 128 ? 10.874 -16.122 -24.280 1.00 62.59 128 LYS A O 1
ATOM 1000 N N . GLN A 1 129 ? 8.697 -15.888 -23.839 1.00 59.03 129 GLN A N 1
ATOM 1001 C CA . GLN A 1 129 ? 8.386 -17.324 -23.877 1.00 59.03 129 GLN A CA 1
ATOM 1002 C C . GLN A 1 129 ? 7.934 -17.818 -25.259 1.00 59.03 129 GLN A C 1
ATOM 1004 O O . GLN A 1 129 ? 7.834 -19.026 -25.455 1.00 59.03 129 GLN A O 1
ATOM 1009 N N . VAL A 1 130 ? 7.600 -16.906 -26.177 1.00 55.22 130 VAL A N 1
ATOM 1010 C CA . VAL A 1 130 ? 7.102 -17.231 -27.525 1.00 55.22 130 VAL A CA 1
ATOM 1011 C C . VAL A 1 130 ? 8.223 -17.174 -28.579 1.00 55.22 130 VAL A C 1
ATOM 1013 O O . VAL A 1 130 ? 8.059 -17.742 -29.656 1.00 55.22 130 VAL A O 1
ATOM 1016 N N . GLU A 1 131 ? 9.352 -16.533 -28.261 1.00 45.97 131 GLU A N 1
ATOM 1017 C CA . GLU A 1 131 ? 10.631 -16.633 -28.991 1.00 45.97 131 GLU A CA 1
ATOM 1018 C C . GLU A 1 131 ? 11.487 -17.789 -28.458 1.00 45.97 131 GLU A C 1
ATOM 1020 O O . GLU A 1 131 ? 12.127 -18.467 -29.293 1.00 45.97 131 GLU A O 1
#

pLDDT: mean 79.52, std 8.87, range [45.97, 91.06]

Secondary structure (DSSP, 8-state):
-HHHHHHHHHHHHHHHHHHHHHHHHHHH--HHHHHHHHHHHHHHHHHHHHHHHHHHHHHHHHHHHHHHHT-TTS-HHHHHHHHHHHHHHHHHHHHHHH-HHHHHHHHHHHHHHHHHHHHHHHHHHHHHTT-

Radius of gyration: 19.57 Å; chains: 1; bounding box: 51×32×55 Å

Sequence (131 aa):
MVSISIWIIILSAELTILPIIGEEVIQNDGSTLFKVWESVFSFLLLAGYFAVACGWLGVFLYGWGMRSVKTEHFSSLFNNSALYSGLIGLIGIIITCISFPIGYIVIPLTSGPPFIWTMLLAVKMLRKQVE